Protein AF-X0XQQ2-F1 (afdb_monomer)

Radius of gyration: 29.48 Å; Cα contacts (8 Å, |Δi|>4): 54; chains: 1; bounding box: 34×50×94 Å

Nearest PDB structures (foldseek):
  4m4z-assembly1_A  TM=5.979E-01  e=3.705E-01  Homo sapiens
  7wbx-assembly1_W  TM=5.966E-01  e=2.254E+00  Komagataella phaffii
  8rap-assembly1_Z  TM=5.485E-01  e=1.981E+00  Saccharomyces cerevisiae
  2wac-assembly2_B  TM=6.258E-01  e=5.560E+00  Drosophila melanogaster

Sequence (67 aa):
MGVANMARAAKNIAERPKVTAECFHHWIIESPNGPTSRGICKYCGAEREFWNYWGDHFWEDDASKFE

pLDDT: mean 77.15, std 17.69, range [43.34, 97.69]

Structure (mmCIF, N/CA/C/O backbone):
data_AF-X0XQQ2-F1
#
_entry.id   AF-X0XQQ2-F1
#
loop_
_atom_site.group_PDB
_atom_site.id
_atom_site.type_symbol
_atom_site.label_atom_id
_atom_site.label_alt_id
_atom_site.label_comp_id
_atom_site.label_asym_id
_atom_site.label_entity_id
_atom_site.label_seq_id
_atom_site.pdbx_PDB_ins_code
_atom_site.Cartn_x
_atom_site.Cartn_y
_atom_site.Cartn_z
_atom_site.occupancy
_atom_site.B_iso_or_equiv
_atom_site.auth_seq_id
_atom_site.auth_comp_id
_atom_site.auth_asym_id
_atom_site.auth_atom_id
_atom_site.pdbx_PDB_model_num
ATOM 1 N N . MET A 1 1 ? -15.694 10.623 70.444 1.00 45.94 1 MET A N 1
ATOM 2 C CA . MET A 1 1 ? -16.549 10.912 69.272 1.00 45.94 1 MET A CA 1
ATOM 3 C C . MET A 1 1 ? -15.674 10.778 68.032 1.00 45.94 1 MET A C 1
ATOM 5 O O . MET A 1 1 ? -14.892 11.675 67.761 1.00 45.94 1 MET A O 1
ATOM 9 N N . GLY A 1 2 ? -15.674 9.605 67.391 1.00 43.34 2 GLY A N 1
ATOM 10 C CA . GLY A 1 2 ? -14.822 9.316 66.232 1.00 43.34 2 GLY A CA 1
ATOM 11 C C . GLY A 1 2 ? -15.564 9.607 64.933 1.00 43.34 2 GLY A C 1
ATOM 12 O O . GLY A 1 2 ? -16.696 9.160 64.773 1.00 43.34 2 GLY A O 1
ATOM 13 N N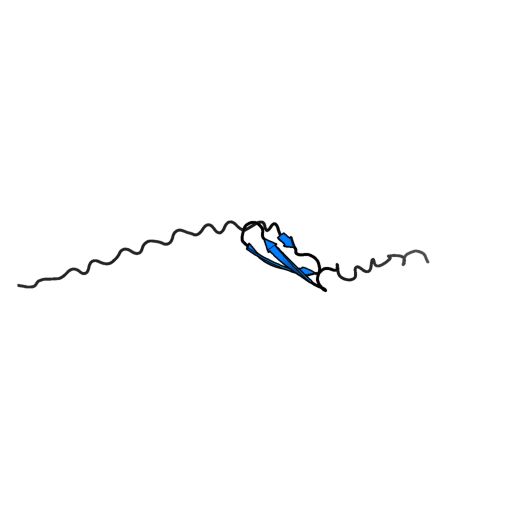 . VAL A 1 3 ? -14.942 10.348 64.018 1.00 51.16 3 VAL A N 1
ATOM 14 C CA . VAL 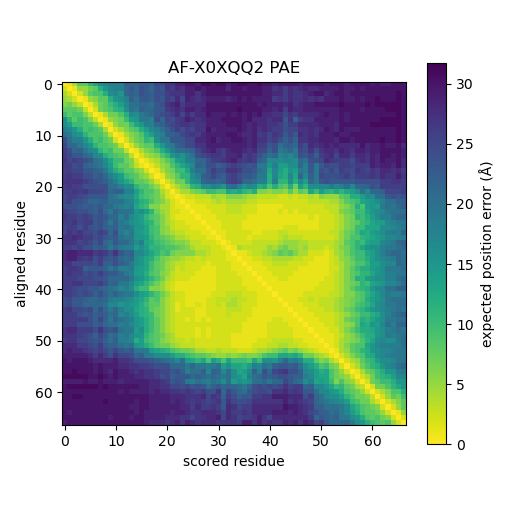A 1 3 ? -15.453 10.523 62.654 1.00 51.16 3 VAL A CA 1
ATOM 15 C C . VAL A 1 3 ? -14.629 9.645 61.719 1.00 51.16 3 VAL A C 1
ATOM 17 O O . VAL A 1 3 ? -13.457 9.902 61.462 1.00 51.16 3 VAL A O 1
ATOM 20 N N . ALA A 1 4 ? -15.232 8.552 61.259 1.00 53.53 4 ALA A N 1
ATOM 21 C CA . ALA A 1 4 ? -14.668 7.714 60.213 1.00 53.53 4 ALA A CA 1
ATOM 22 C C . ALA A 1 4 ? -14.974 8.369 58.859 1.00 53.53 4 ALA A C 1
ATOM 24 O O . ALA A 1 4 ? -16.120 8.368 58.412 1.00 53.53 4 ALA A O 1
ATOM 25 N N . ASN A 1 5 ? -13.961 8.948 58.211 1.00 61.00 5 ASN A N 1
ATOM 26 C CA . ASN A 1 5 ? -14.089 9.425 56.837 1.00 61.00 5 ASN A CA 1
ATOM 27 C C . ASN A 1 5 ? -13.926 8.239 55.881 1.00 61.00 5 ASN A C 1
ATOM 29 O O . ASN A 1 5 ? -12.827 7.741 55.646 1.00 61.00 5 ASN A O 1
ATOM 33 N N . MET A 1 6 ? -15.059 7.778 55.358 1.00 54.81 6 MET A N 1
ATOM 34 C CA . MET A 1 6 ? -15.153 6.742 54.335 1.00 54.81 6 MET A CA 1
ATOM 35 C C . MET A 1 6 ? -14.545 7.258 53.021 1.00 54.81 6 MET A C 1
ATOM 37 O O . MET A 1 6 ? -15.117 8.124 52.357 1.00 54.81 6 MET A O 1
ATOM 41 N N . ALA A 1 7 ? -13.390 6.719 52.628 1.00 56.09 7 ALA A N 1
ATOM 42 C CA . ALA A 1 7 ? -12.794 6.967 51.320 1.00 56.09 7 ALA A CA 1
ATOM 43 C C . ALA A 1 7 ? -13.685 6.360 50.221 1.00 56.09 7 ALA A C 1
ATOM 45 O O . ALA A 1 7 ? -13.878 5.145 50.146 1.00 56.09 7 ALA A O 1
ATOM 46 N N . ARG A 1 8 ? -14.252 7.207 49.356 1.00 62.53 8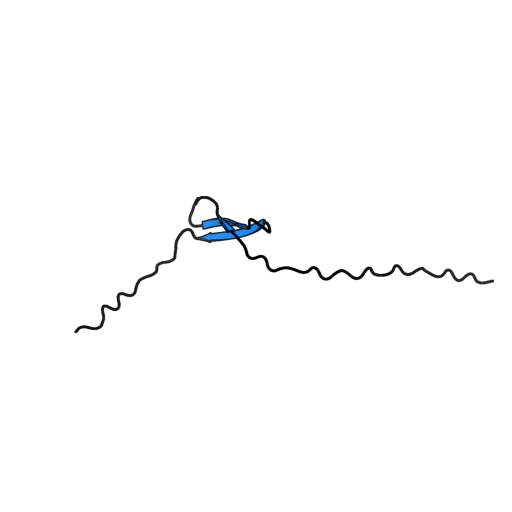 ARG A N 1
ATOM 47 C CA . ARG A 1 8 ? -15.043 6.766 48.202 1.00 62.53 8 ARG A CA 1
ATOM 48 C C . ARG A 1 8 ? -14.097 6.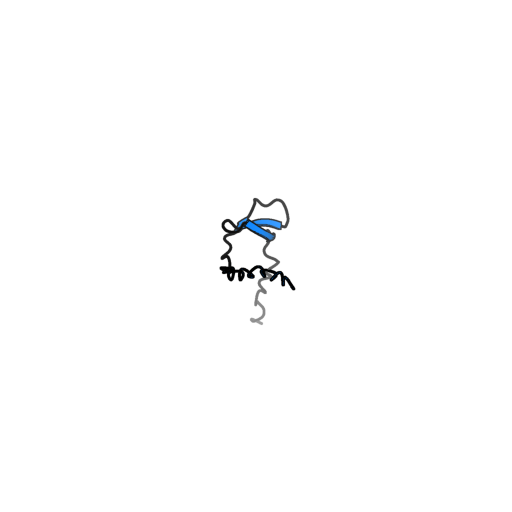242 47.121 1.00 62.53 8 ARG A C 1
ATOM 50 O O . ARG A 1 8 ? -13.505 7.021 46.383 1.00 62.53 8 ARG A O 1
ATOM 57 N N . ALA A 1 9 ? -13.969 4.920 47.037 1.00 61.66 9 ALA A N 1
ATOM 58 C CA . ALA A 1 9 ? -13.236 4.242 45.975 1.00 61.66 9 ALA A CA 1
ATOM 59 C C . ALA A 1 9 ? -13.826 4.602 44.597 1.00 61.66 9 ALA A C 1
ATOM 61 O O . ALA A 1 9 ? -15.020 4.409 44.341 1.00 61.66 9 ALA A O 1
ATOM 62 N N . ALA A 1 10 ? -12.987 5.149 43.718 1.00 61.62 10 ALA A N 1
ATOM 63 C CA . ALA A 1 10 ? -13.327 5.409 42.327 1.00 61.62 10 ALA A CA 1
ATOM 64 C C . ALA A 1 10 ? -13.544 4.069 41.606 1.00 61.62 10 ALA A C 1
ATOM 66 O O . ALA A 1 10 ? -12.686 3.189 41.628 1.00 61.62 10 ALA A O 1
ATOM 67 N N . LYS A 1 11 ? -14.723 3.889 41.002 1.00 63.53 11 LYS A N 1
ATOM 68 C CA . LYS A 1 11 ? -15.065 2.683 40.241 1.00 63.53 11 LYS A CA 1
ATOM 69 C C . LYS A 1 11 ? -14.195 2.618 38.981 1.00 63.53 11 LYS A C 1
ATOM 71 O O . LYS A 1 11 ? -14.265 3.524 38.157 1.00 63.53 11 LYS A O 1
ATOM 76 N N . ASN A 1 12 ? -13.425 1.539 38.832 1.00 68.12 12 ASN A N 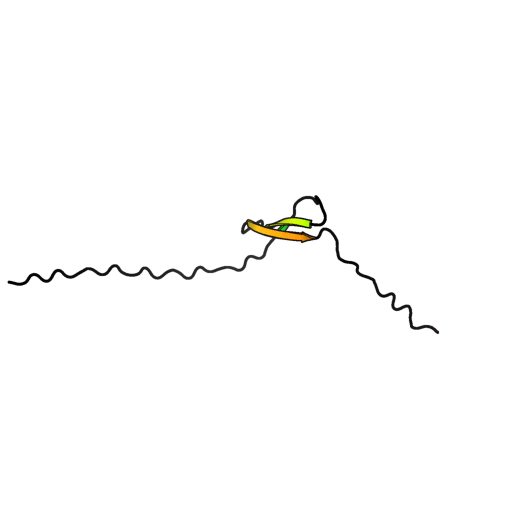1
ATOM 77 C CA . ASN A 1 12 ? -12.731 1.198 37.590 1.00 68.12 12 ASN A CA 1
ATOM 78 C C . ASN A 1 12 ? -13.753 1.081 36.451 1.00 68.12 12 ASN A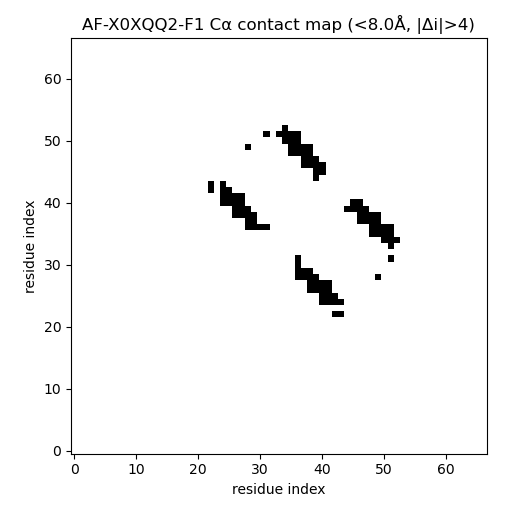 C 1
ATOM 80 O O . ASN A 1 12 ? -14.648 0.234 36.491 1.00 68.12 12 ASN A O 1
ATOM 84 N N . ILE A 1 13 ? -13.636 1.956 35.453 1.00 66.12 13 ILE A N 1
ATOM 85 C CA . ILE A 1 13 ? -14.402 1.869 34.212 1.00 66.12 13 ILE A CA 1
ATOM 86 C C . ILE A 1 13 ? -13.755 0.744 33.409 1.00 66.12 13 ILE A C 1
ATOM 88 O O . ILE A 1 13 ? -12.660 0.914 32.886 1.00 66.12 13 ILE A O 1
ATOM 92 N N . ALA A 1 14 ? -14.407 -0.418 33.378 1.00 68.62 14 ALA A N 1
ATOM 93 C CA . ALA A 1 14 ? -13.970 -1.555 32.582 1.00 68.62 14 ALA A CA 1
ATOM 94 C C . ALA A 1 14 ? -13.766 -1.122 31.120 1.00 68.62 14 ALA A C 1
ATOM 96 O O . ALA A 1 14 ? -14.690 -0.616 30.474 1.00 68.62 14 ALA A O 1
ATOM 97 N N . GLU A 1 15 ? -12.541 -1.289 30.628 1.00 68.12 15 GLU A N 1
ATOM 98 C CA . GLU A 1 15 ? -12.160 -1.005 29.249 1.00 68.12 15 GLU A CA 1
ATOM 99 C C . GLU A 1 15 ? -13.009 -1.864 28.307 1.00 68.12 15 GLU A C 1
ATOM 101 O O . GLU A 1 15 ? -13.089 -3.087 28.446 1.00 68.12 15 GLU A O 1
ATOM 106 N N . ARG A 1 16 ? -13.700 -1.224 27.356 1.00 63.06 16 ARG A N 1
ATOM 107 C CA . ARG A 1 16 ? -14.469 -1.960 26.348 1.00 63.06 16 ARG A CA 1
ATOM 108 C C . ARG A 1 16 ? -13.491 -2.745 25.476 1.00 63.06 16 ARG A C 1
ATOM 110 O O . ARG A 1 16 ? -12.505 -2.152 25.034 1.00 63.06 16 ARG A O 1
ATOM 117 N N . PRO A 1 17 ? -13.771 -4.021 25.163 1.00 60.81 17 PRO A N 1
ATOM 118 C CA . PRO A 1 17 ? -12.950 -4.766 24.225 1.00 60.81 17 PRO A CA 1
ATOM 119 C C . PRO A 1 17 ? -12.953 -4.019 22.889 1.00 60.81 17 PRO A C 1
ATOM 121 O O . PRO A 1 17 ? -13.995 -3.848 22.251 1.00 60.81 17 PRO A O 1
ATOM 124 N N . LYS A 1 18 ? -11.783 -3.508 22.498 1.00 62.62 18 LYS A N 1
ATOM 125 C CA . LYS A 1 18 ? -11.573 -2.891 21.193 1.00 62.62 18 LYS A CA 1
ATOM 126 C C . LYS A 1 18 ? -11.675 -4.021 20.180 1.00 62.62 18 LYS A C 1
ATOM 128 O O . LYS A 1 18 ? -10.764 -4.831 20.074 1.00 62.62 18 LYS A O 1
ATOM 133 N N . VAL A 1 19 ? -12.806 -4.106 19.485 1.00 61.75 19 VAL A N 1
ATOM 134 C CA . VAL A 1 19 ? -12.974 -5.035 18.367 1.00 61.75 19 VAL A CA 1
ATOM 135 C C . VAL A 1 19 ? -11.962 -4.615 17.306 1.00 61.75 19 VAL A C 1
ATOM 137 O O . VAL A 1 19 ? -12.169 -3.642 16.581 1.00 61.75 19 VAL A O 1
ATOM 140 N N . THR A 1 20 ? -10.816 -5.287 17.269 1.00 65.12 20 THR A N 1
ATOM 141 C CA . THR A 1 20 ? -9.826 -5.125 16.211 1.00 65.12 20 THR A CA 1
ATOM 142 C C . THR A 1 20 ? -10.338 -5.910 15.017 1.00 65.12 20 THR A C 1
ATOM 144 O O . THR A 1 20 ? -9.966 -7.062 14.823 1.00 65.12 20 THR A O 1
ATOM 147 N N . ALA A 1 21 ? -11.263 -5.323 14.256 1.00 75.94 21 ALA A N 1
ATOM 148 C CA . ALA A 1 21 ? -11.578 -5.855 12.940 1.00 75.94 21 ALA A CA 1
ATOM 149 C C . ALA A 1 21 ? -10.260 -5.916 12.152 1.00 75.94 21 ALA A C 1
ATOM 151 O O . ALA A 1 21 ? -9.610 -4.885 11.958 1.00 75.94 21 ALA A O 1
ATOM 152 N N . GLU A 1 22 ? -9.825 -7.122 11.787 1.00 82.62 22 GLU A N 1
ATOM 153 C CA . GLU A 1 22 ? -8.630 -7.314 10.973 1.00 82.62 22 GLU A CA 1
ATOM 154 C C . GLU A 1 22 ? -8.822 -6.549 9.660 1.00 82.62 22 GLU A C 1
ATOM 156 O O . GLU A 1 22 ? -9.839 -6.686 8.975 1.00 82.62 22 GLU A O 1
ATOM 161 N N . CYS A 1 23 ? -7.888 -5.652 9.347 1.00 89.56 23 CYS A N 1
ATOM 162 C CA . CYS A 1 23 ? -8.016 -4.821 8.163 1.00 89.56 23 CYS A CA 1
ATOM 163 C C . CYS A 1 23 ? -7.649 -5.642 6.924 1.00 89.56 23 CYS A C 1
ATOM 165 O O . CYS A 1 23 ? -6.505 -6.058 6.756 1.00 89.56 23 CYS A O 1
ATOM 167 N N . PHE A 1 24 ? -8.603 -5.816 6.010 1.00 93.38 24 PHE A N 1
ATOM 168 C CA . PHE A 1 24 ? -8.309 -6.284 4.659 1.00 93.38 24 PHE A CA 1
ATOM 169 C C . PHE A 1 24 ? -7.642 -5.152 3.878 1.00 93.38 24 PHE A C 1
ATOM 171 O O . PHE A 1 24 ? -8.297 -4.250 3.349 1.00 93.38 24 PHE A O 1
ATOM 178 N N . HIS A 1 25 ? -6.313 -5.165 3.864 1.00 95.31 25 HIS A N 1
ATOM 179 C CA . HIS A 1 25 ? -5.548 -4.049 3.338 1.00 95.31 25 HIS A CA 1
ATOM 180 C C . HIS A 1 25 ? -5.678 -3.919 1.816 1.00 95.31 25 HIS A C 1
ATOM 182 O O . HIS A 1 25 ? -5.162 -4.731 1.052 1.00 95.31 25 H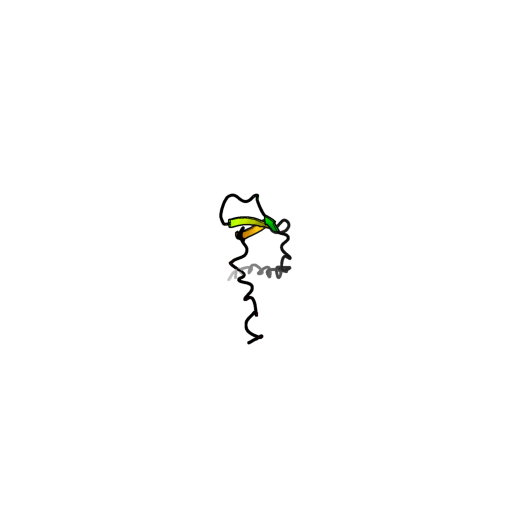IS A O 1
ATOM 188 N N . HIS A 1 26 ? -6.313 -2.833 1.376 1.00 96.31 26 HIS A N 1
ATOM 189 C CA . HIS A 1 26 ? -6.212 -2.343 0.005 1.00 96.31 26 HIS A CA 1
ATOM 190 C C . HIS A 1 26 ? -5.022 -1.383 -0.093 1.00 96.31 26 HIS A C 1
ATOM 192 O O . HIS A 1 26 ? -5.100 -0.243 0.377 1.00 96.31 26 HIS A O 1
ATOM 198 N N . TRP A 1 27 ? -3.911 -1.874 -0.638 1.00 97.19 27 TRP A N 1
ATOM 199 C CA . TRP A 1 27 ? -2.651 -1.141 -0.737 1.00 97.19 27 TRP A CA 1
ATOM 200 C C . TRP A 1 27 ? -2.650 -0.189 -1.932 1.00 97.19 27 TRP A C 1
ATOM 202 O O . TRP A 1 27 ? -2.847 -0.614 -3.068 1.00 97.19 27 TRP A O 1
ATOM 212 N N . ILE A 1 28 ? -2.394 1.091 -1.667 1.00 97.62 28 ILE A N 1
ATOM 213 C CA . ILE A 1 28 ? -2.065 2.092 -2.683 1.00 97.62 28 ILE A CA 1
ATOM 214 C C . ILE A 1 28 ? -0.541 2.198 -2.703 1.00 97.62 28 ILE A C 1
ATOM 216 O O . ILE A 1 28 ? 0.040 2.698 -1.741 1.00 97.62 28 ILE A O 1
ATOM 220 N N . ILE A 1 29 ? 0.094 1.683 -3.755 1.00 97.25 29 ILE A N 1
ATOM 221 C CA . ILE A 1 29 ? 1.555 1.651 -3.914 1.00 97.25 29 ILE A CA 1
ATOM 222 C C . ILE A 1 29 ? 1.982 2.856 -4.758 1.00 97.25 29 ILE A C 1
ATOM 224 O O . ILE A 1 29 ? 1.345 3.157 -5.768 1.00 97.25 29 ILE A O 1
ATOM 228 N N . GLU A 1 30 ? 3.013 3.573 -4.313 1.00 96.88 30 GLU A N 1
ATOM 229 C CA . GLU A 1 30 ? 3.549 4.736 -5.028 1.00 96.88 30 GLU A CA 1
ATOM 230 C C . GLU A 1 30 ? 4.239 4.349 -6.348 1.00 96.88 30 GLU A C 1
ATOM 232 O O . GLU A 1 30 ? 4.529 3.180 -6.606 1.00 96.88 30 GLU A O 1
ATOM 237 N N . SER A 1 31 ? 4.506 5.346 -7.197 1.00 96.12 31 SER A N 1
ATOM 238 C CA . SER A 1 31 ? 5.271 5.133 -8.427 1.00 96.12 31 SER A CA 1
ATOM 239 C C . SER A 1 31 ? 6.670 4.588 -8.114 1.00 96.12 31 SER A C 1
ATOM 241 O O . SER A 1 31 ? 7.305 5.057 -7.166 1.00 96.12 31 SER A O 1
ATOM 243 N N . PRO A 1 32 ? 7.194 3.662 -8.931 1.00 93.75 32 PRO A N 1
ATOM 244 C CA . PRO A 1 32 ? 8.493 3.060 -8.682 1.00 93.75 32 PRO A CA 1
ATOM 245 C C . PRO A 1 32 ? 9.613 4.102 -8.737 1.00 93.75 32 PRO A C 1
ATOM 247 O O . PRO A 1 32 ? 9.785 4.788 -9.744 1.00 93.75 32 PRO A O 1
ATOM 250 N N . ASN A 1 33 ? 10.399 4.187 -7.661 1.00 89.38 33 ASN A N 1
ATOM 251 C CA . ASN A 1 33 ? 11.586 5.045 -7.564 1.00 89.38 33 ASN A CA 1
ATOM 252 C C . ASN A 1 33 ? 12.828 4.263 -7.094 1.00 89.38 33 ASN A C 1
ATOM 254 O O . ASN A 1 33 ? 13.674 4.778 -6.365 1.00 89.38 33 ASN A O 1
ATOM 258 N N . GLY A 1 34 ? 12.916 2.985 -7.468 1.00 91.94 34 GLY A N 1
ATOM 259 C CA . GLY A 1 34 ? 13.997 2.100 -7.042 1.00 91.94 34 GLY A CA 1
ATOM 260 C C . GLY A 1 34 ? 13.594 0.622 -7.019 1.00 91.94 34 GLY A C 1
ATOM 261 O O . GLY A 1 34 ? 12.604 0.249 -7.653 1.00 91.94 34 GLY A O 1
ATOM 262 N N . PRO A 1 35 ? 14.351 -0.229 -6.299 1.00 94.12 35 PRO A N 1
ATOM 263 C CA . PRO A 1 35 ? 14.064 -1.661 -6.178 1.00 94.12 35 PRO A CA 1
ATOM 264 C C . PRO A 1 35 ? 12.782 -1.948 -5.387 1.00 94.12 35 PRO A C 1
ATOM 266 O O . PRO A 1 35 ? 12.177 -3.006 -5.564 1.00 94.12 35 PRO A O 1
ATOM 269 N N . THR A 1 36 ? 12.368 -1.008 -4.537 1.00 95.94 36 THR A N 1
ATOM 270 C CA . THR A 1 36 ? 11.166 -1.096 -3.719 1.00 95.94 36 THR A CA 1
ATOM 271 C C . THR A 1 36 ? 10.272 0.131 -3.882 1.00 95.94 36 THR A C 1
ATOM 273 O O . THR A 1 36 ? 10.660 1.161 -4.444 1.00 95.94 36 THR A O 1
ATOM 276 N N . SER A 1 37 ? 9.029 0.015 -3.429 1.00 97.25 37 SER A N 1
ATOM 277 C CA . SER A 1 37 ? 8.049 1.097 -3.382 1.00 97.25 37 SER A CA 1
ATOM 278 C C . SER A 1 37 ? 7.214 0.998 -2.120 1.00 97.25 37 SER A C 1
ATOM 280 O O . SER A 1 37 ? 6.849 -0.094 -1.673 1.00 97.25 37 SER A O 1
ATOM 282 N N . ARG A 1 38 ? 6.910 2.146 -1.523 1.00 97.25 38 ARG A N 1
ATOM 283 C CA . ARG A 1 38 ? 6.057 2.213 -0.340 1.00 97.25 38 ARG A CA 1
ATOM 284 C C . ARG A 1 38 ? 4.590 2.110 -0.742 1.00 97.25 38 ARG A C 1
ATOM 286 O O . ARG A 1 38 ? 4.128 2.767 -1.674 1.00 97.25 38 ARG A O 1
ATOM 293 N N . GLY A 1 39 ? 3.845 1.311 0.008 1.00 97.44 39 GLY A N 1
ATOM 294 C CA . GLY A 1 39 ? 2.399 1.211 -0.080 1.00 97.44 39 GLY A CA 1
ATOM 295 C C . GLY A 1 39 ? 1.726 1.629 1.216 1.00 97.44 39 GLY A C 1
ATOM 296 O O . GLY A 1 39 ? 2.171 1.260 2.302 1.00 97.44 39 GLY A O 1
ATOM 297 N N . ILE A 1 40 ? 0.626 2.370 1.090 1.00 97.69 40 ILE A N 1
ATOM 298 C CA . ILE A 1 40 ? -0.209 2.807 2.211 1.00 97.69 40 ILE A CA 1
ATOM 299 C C . ILE A 1 40 ? -1.599 2.192 2.061 1.00 97.69 40 ILE A C 1
ATOM 301 O O . ILE A 1 40 ? -2.198 2.208 0.982 1.00 97.69 40 ILE A O 1
ATOM 305 N N . CYS A 1 41 ? -2.136 1.628 3.139 1.00 97.44 41 CYS A N 1
ATOM 306 C CA . CYS A 1 41 ? -3.484 1.086 3.135 1.00 97.44 41 CYS A CA 1
ATOM 307 C C . CYS A 1 41 ? -4.516 2.217 3.095 1.00 97.44 41 CYS A C 1
ATOM 309 O O . CYS A 1 41 ? -4.565 3.054 3.998 1.00 97.44 41 CYS A O 1
ATOM 311 N N . LYS A 1 42 ? -5.419 2.171 2.111 1.00 96.31 42 LYS A N 1
ATOM 312 C CA . LYS A 1 42 ? -6.500 3.155 1.944 1.00 96.31 42 LYS A CA 1
ATOM 313 C C . LYS A 1 42 ? -7.415 3.297 3.169 1.00 96.31 42 LYS A C 1
ATOM 315 O O . LYS A 1 42 ? -7.998 4.356 3.369 1.00 96.31 42 LYS A O 1
ATOM 320 N N . TYR A 1 43 ? -7.579 2.230 3.952 1.00 93.94 43 TYR A N 1
ATOM 321 C CA . TYR A 1 43 ? -8.580 2.175 5.021 1.00 93.94 43 TYR A CA 1
ATOM 322 C C . TYR A 1 43 ? -8.010 2.436 6.411 1.00 93.94 43 TYR A C 1
ATOM 324 O O . TYR A 1 43 ? -8.638 3.131 7.202 1.00 93.94 43 TYR A O 1
ATOM 332 N N . CYS A 1 44 ? -6.838 1.880 6.724 1.00 94.56 44 CYS A N 1
ATOM 333 C CA . CYS A 1 44 ? -6.256 1.982 8.064 1.00 94.56 44 CYS A CA 1
ATOM 334 C C . CYS A 1 44 ? -4.958 2.795 8.118 1.00 94.56 44 CYS A C 1
ATOM 336 O O . CYS A 1 44 ? -4.429 2.990 9.207 1.00 94.56 44 CYS A O 1
ATOM 338 N N . GLY A 1 45 ? -4.416 3.217 6.970 1.00 94.94 45 GLY A N 1
ATOM 339 C CA . GLY A 1 45 ? -3.155 3.959 6.908 1.00 94.94 45 GLY A CA 1
ATOM 340 C C . GLY A 1 45 ? -1.912 3.143 7.270 1.00 94.94 45 GLY A C 1
ATOM 341 O O . GLY A 1 45 ? -0.861 3.729 7.477 1.00 94.94 45 GLY A O 1
ATOM 342 N N . ALA A 1 46 ? -2.010 1.810 7.356 1.00 95.94 46 ALA A N 1
ATOM 343 C CA . ALA A 1 46 ? -0.830 0.963 7.526 1.00 95.94 46 ALA A CA 1
ATOM 344 C C . ALA A 1 46 ? 0.143 1.178 6.361 1.00 95.94 46 ALA A C 1
ATOM 346 O O . ALA A 1 46 ? -0.301 1.436 5.243 1.00 95.94 46 ALA A O 1
ATOM 347 N N . GLU A 1 47 ? 1.438 1.028 6.618 1.00 97.25 47 GLU A N 1
ATOM 348 C CA . GLU A 1 47 ? 2.499 1.188 5.624 1.00 97.25 47 GLU A CA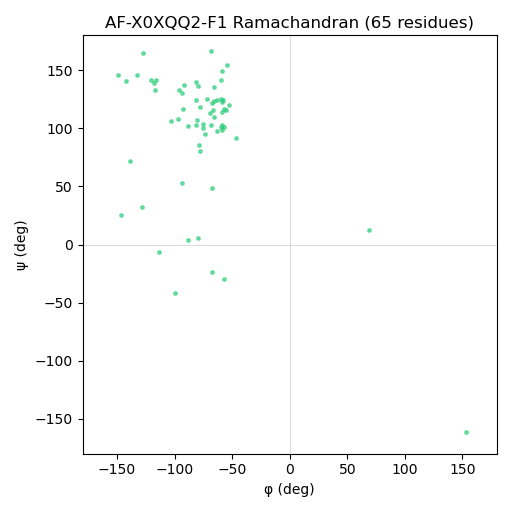 1
ATOM 349 C C . GLU A 1 47 ? 3.233 -0.140 5.420 1.00 97.25 47 GLU A C 1
ATOM 351 O O . GLU A 1 47 ? 3.443 -0.899 6.371 1.00 97.25 47 GLU A O 1
ATOM 356 N N . ARG A 1 48 ? 3.610 -0.439 4.175 1.00 95.94 48 ARG A N 1
ATOM 357 C CA . ARG A 1 48 ? 4.393 -1.627 3.816 1.00 95.94 48 ARG A CA 1
ATOM 358 C C . ARG A 1 48 ? 5.266 -1.345 2.600 1.00 95.94 48 ARG A C 1
ATOM 360 O O . ARG A 1 48 ? 4.854 -0.619 1.704 1.00 95.94 48 ARG A O 1
ATOM 367 N N . GLU A 1 49 ? 6.448 -1.945 2.552 1.00 96.69 49 GLU A N 1
ATOM 368 C CA . GLU A 1 49 ? 7.332 -1.896 1.388 1.00 96.69 49 GLU A CA 1
ATOM 369 C C . GLU A 1 49 ? 7.079 -3.084 0.443 1.00 96.69 49 GLU A C 1
ATOM 371 O O . GLU A 1 49 ? 6.899 -4.223 0.889 1.00 96.69 49 GLU A O 1
ATOM 376 N N . PHE A 1 50 ? 7.048 -2.807 -0.860 1.00 95.06 50 PHE A N 1
ATOM 377 C CA . PHE A 1 50 ? 6.833 -3.771 -1.938 1.00 95.06 50 PHE A CA 1
ATOM 378 C C . PHE A 1 50 ? 8.029 -3.780 -2.884 1.00 95.06 50 PHE A C 1
ATOM 380 O O . PHE A 1 50 ? 8.575 -2.726 -3.190 1.00 95.06 50 PHE A O 1
ATOM 387 N N . TRP A 1 51 ? 8.419 -4.956 -3.374 1.00 94.06 51 TRP A N 1
ATOM 388 C CA . TRP A 1 51 ? 9.473 -5.087 -4.378 1.00 94.06 51 TRP A CA 1
ATOM 389 C C . TRP A 1 51 ? 8.922 -4.822 -5.777 1.00 94.06 51 TRP A C 1
ATOM 391 O O . TRP A 1 51 ? 7.835 -5.286 -6.119 1.00 94.06 51 TRP A O 1
ATOM 401 N N . ASN A 1 52 ? 9.702 -4.119 -6.595 1.00 93.81 52 ASN A N 1
ATOM 402 C CA . ASN A 1 52 ? 9.342 -3.781 -7.976 1.00 93.81 52 ASN A CA 1
ATOM 403 C C . ASN A 1 52 ? 9.760 -4.842 -8.998 1.00 93.81 52 ASN A C 1
ATOM 405 O O . ASN A 1 52 ? 9.594 -4.653 -10.200 1.00 93.81 52 ASN A O 1
ATOM 409 N N . TYR A 1 53 ? 10.315 -5.950 -8.526 1.00 88.12 53 TYR A N 1
ATOM 410 C CA . TYR A 1 53 ? 10.672 -7.095 -9.338 1.00 88.12 53 TYR A CA 1
ATOM 411 C C . TYR A 1 53 ? 10.154 -8.359 -8.666 1.00 88.12 53 TYR A C 1
ATOM 413 O O . TYR A 1 53 ? 10.080 -8.475 -7.442 1.00 88.12 53 TYR A O 1
ATOM 421 N N . TRP A 1 54 ? 9.771 -9.304 -9.506 1.00 77.75 54 TRP A N 1
ATOM 422 C CA . TRP A 1 54 ? 9.421 -10.651 -9.110 1.00 77.75 54 TRP A CA 1
ATOM 423 C C . TRP A 1 54 ? 10.727 -11.447 -9.235 1.00 77.75 54 TRP A C 1
ATOM 425 O O . TRP A 1 54 ? 11.320 -11.436 -10.312 1.00 77.75 54 TRP A O 1
ATOM 435 N N . GLY A 1 55 ? 11.254 -11.987 -8.128 1.00 70.00 55 GLY A N 1
ATOM 436 C CA . GLY A 1 55 ? 12.576 -12.634 -8.101 1.00 70.00 55 GLY A CA 1
ATOM 437 C C . GLY A 1 55 ? 12.706 -13.734 -9.155 1.00 70.00 55 GLY A C 1
ATOM 438 O O . GLY A 1 55 ? 11.696 -14.278 -9.576 1.00 70.00 55 GLY A O 1
ATOM 439 N N . ASP A 1 56 ? 13.929 -14.023 -9.597 1.00 60.34 56 ASP A N 1
ATOM 440 C CA . ASP A 1 56 ? 14.250 -14.881 -10.744 1.00 60.34 56 ASP A CA 1
ATOM 441 C C . ASP A 1 56 ? 13.473 -16.214 -10.742 1.00 60.34 56 ASP A C 1
ATOM 443 O O . ASP A 1 56 ? 13.902 -17.219 -10.174 1.00 60.34 56 ASP A O 1
ATOM 447 N N . HIS A 1 57 ? 12.311 -16.247 -11.399 1.00 58.19 57 HIS A N 1
ATOM 448 C CA . HIS A 1 57 ? 11.641 -17.497 -11.725 1.00 58.19 57 HIS A CA 1
ATOM 449 C C . HIS A 1 57 ? 12.350 -18.071 -12.937 1.00 58.19 57 HIS A C 1
ATOM 451 O O . HIS A 1 57 ? 11.952 -17.847 -14.082 1.00 58.19 57 HIS A O 1
ATOM 457 N N . PHE A 1 58 ? 13.425 -18.806 -12.670 1.00 53.59 58 PHE A N 1
ATOM 458 C CA . PHE A 1 58 ? 13.883 -19.824 -13.593 1.00 53.59 58 PHE A CA 1
ATOM 459 C C . PHE A 1 58 ? 12.720 -20.801 -13.748 1.00 53.59 58 PHE A C 1
ATOM 461 O O . PHE A 1 58 ? 12.419 -21.586 -12.850 1.00 53.59 58 PHE A O 1
ATOM 468 N N . TRP A 1 59 ? 12.008 -20.698 -14.868 1.00 65.38 59 TRP A N 1
ATOM 469 C CA . TRP A 1 59 ? 11.297 -21.847 -15.392 1.00 65.38 59 TRP A CA 1
ATOM 470 C C . TRP A 1 59 ? 12.400 -22.873 -15.629 1.00 65.38 59 TRP A C 1
ATOM 472 O O . TRP A 1 59 ? 13.200 -22.709 -16.548 1.00 65.38 59 TRP A O 1
ATOM 482 N N . GLU A 1 60 ? 12.548 -23.836 -14.719 1.00 59.84 60 GLU A N 1
ATOM 483 C CA . GLU A 1 60 ? 13.309 -25.037 -15.023 1.00 59.84 60 GLU A CA 1
ATOM 484 C C . GLU A 1 60 ? 12.602 -25.645 -16.230 1.00 59.84 60 GLU A C 1
ATOM 486 O O . GLU A 1 60 ? 11.521 -26.222 -16.119 1.00 59.84 60 GLU A O 1
ATOM 491 N N . ASP A 1 61 ? 13.156 -25.374 -17.410 1.00 59.53 61 ASP A N 1
ATOM 492 C CA . ASP A 1 61 ? 12.806 -26.056 -18.637 1.00 59.53 61 ASP A CA 1
ATOM 493 C C . ASP A 1 61 ? 13.073 -27.536 -18.344 1.00 59.53 61 ASP A C 1
ATOM 495 O O . ASP A 1 61 ? 14.222 -27.984 -18.298 1.00 59.53 61 ASP A O 1
ATOM 499 N N . ASP A 1 62 ? 12.002 -28.284 -18.069 1.00 60.47 62 ASP A N 1
ATOM 500 C CA . ASP A 1 62 ? 11.955 -29.744 -17.946 1.00 60.47 62 ASP A CA 1
ATOM 501 C C . ASP A 1 62 ? 12.219 -30.374 -19.332 1.00 60.47 62 ASP A C 1
ATOM 503 O O . ASP A 1 62 ? 11.489 -31.226 -19.828 1.00 60.47 62 ASP A O 1
ATOM 507 N N . ALA A 1 63 ? 13.269 -29.912 -20.016 1.00 61.19 63 ALA A N 1
ATOM 508 C CA . ALA A 1 63 ? 13.738 -30.420 -21.298 1.00 61.19 63 ALA A CA 1
ATOM 509 C C . ALA A 1 63 ? 14.569 -31.704 -21.127 1.00 61.19 63 ALA A C 1
ATOM 511 O O . ALA A 1 63 ? 15.124 -32.232 -22.089 1.00 61.19 63 ALA A O 1
ATOM 512 N N . SER A 1 64 ? 14.657 -32.245 -19.913 1.00 62.03 64 SER A N 1
ATOM 513 C CA . SER A 1 64 ? 15.413 -33.450 -19.596 1.00 62.03 64 SER A CA 1
ATOM 514 C C . SER A 1 64 ? 14.553 -34.716 -19.655 1.00 62.03 64 SER A C 1
ATOM 516 O O . SER A 1 64 ? 14.563 -35.481 -18.697 1.00 62.03 64 SER A O 1
ATOM 518 N N . LYS A 1 65 ? 13.833 -34.995 -20.762 1.00 59.50 65 LYS A N 1
ATOM 519 C CA . LYS A 1 65 ? 13.179 -36.317 -20.952 1.00 59.50 65 LYS A CA 1
ATOM 520 C C . LYS A 1 65 ? 13.058 -36.895 -22.370 1.00 59.50 65 LYS A C 1
ATOM 522 O O . LYS A 1 65 ? 12.233 -37.784 -22.573 1.00 59.50 65 LYS A O 1
ATOM 527 N N . PHE A 1 66 ? 13.922 -36.526 -23.315 1.00 61.09 66 PHE A N 1
ATOM 528 C CA . PHE A 1 66 ? 14.022 -37.277 -24.578 1.00 61.09 66 PHE A CA 1
ATOM 529 C C . PHE A 1 66 ? 15.465 -37.472 -25.054 1.00 61.09 66 PHE A C 1
ATOM 531 O O . PHE A 1 66 ? 15.848 -36.881 -26.056 1.00 61.09 66 PHE A O 1
ATOM 538 N N . GLU A 1 67 ? 16.229 -38.332 -24.375 1.00 53.59 67 GLU A N 1
ATOM 539 C CA . GLU A 1 67 ? 17.325 -39.112 -24.983 1.00 53.59 67 GLU A CA 1
ATOM 540 C C . GLU A 1 67 ? 17.337 -40.537 -24.415 1.00 53.59 67 GLU A C 1
ATOM 542 O O . GLU A 1 67 ? 17.235 -40.682 -23.173 1.00 53.59 67 GLU A O 1
#

Foldseek 3Di:
DDDDDDDDDDDPPPDDPPPPPPDPFDWDWDDDPDQWTWTAGPPPRDIDIDGPDDPDPPPPPPPPDDD

Organism: NCBI:txid412755

Secondary structure (DSSP, 8-state):
--------PPPP-PPP----PPP---EEEPPP-SSEEEEEETTT--EEEEESS----------TT--

Solvent-accessible surface area (backbone atoms only — not comparable to full-atom values): 4868 Å² total; per-residue (Å²): 140,85,83,83,82,79,80,80,77,81,78,82,76,78,77,74,84,77,81,75,72,79,78,84,74,53,68,52,64,53,79,79,79,58,71,44,29,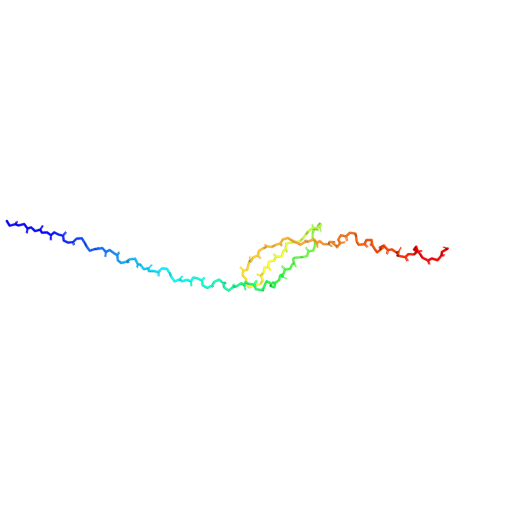57,22,37,20,79,84,80,64,49,76,46,80,43,68,73,64,80,74,91,76,74,74,77,74,83,74,85,80,84,131

Mean predicted aligned error: 15.9 Å